Protein AF-A0A9W3ZZ22-F1 (afdb_monomer_lite)

pLDDT: mean 94.19, std 7.36, range [58.34, 98.5]

Secondary structure (DSSP, 8-state):
--SS--HHHHHHHHHHHHHHHHHHHHHTTS-S-HHHHHHHHHHHHHHHHHTT---SS-TTGGG---

Structure (mmCIF, N/CA/C/O backbone):
data_AF-A0A9W3ZZ22-F1
#
_entry.id   AF-A0A9W3ZZ22-F1
#
loop_
_atom_site.group_PDB
_atom_site.id
_atom_site.type_symbol
_atom_site.label_atom_id
_atom_site.label_alt_id
_atom_site.label_comp_id
_atom_site.label_asym_id
_atom_site.label_entity_id
_atom_site.label_seq_id
_atom_site.pdbx_PDB_ins_code
_atom_site.Cartn_x
_atom_site.Cartn_y
_atom_site.Cartn_z
_atom_site.occupancy
_atom_site.B_iso_or_equiv
_atom_site.auth_seq_id
_atom_site.auth_comp_id
_atom_site.auth_asym_id
_atom_site.auth_atom_id
_atom_site.pdbx_PDB_model_num
ATOM 1 N N . MET A 1 1 ? -17.861 2.978 -1.009 1.00 58.34 1 MET A N 1
ATOM 2 C CA . MET A 1 1 ? -18.032 2.377 0.330 1.00 58.34 1 MET A CA 1
ATOM 3 C C . MET A 1 1 ? -19.286 2.965 0.958 1.00 58.34 1 MET A C 1
ATOM 5 O O . MET A 1 1 ? -19.590 4.117 0.659 1.00 58.34 1 MET A O 1
ATOM 9 N N . GLY A 1 2 ? -20.053 2.179 1.718 1.00 64.75 2 GLY A N 1
ATOM 10 C CA . GLY A 1 2 ? -21.200 2.688 2.484 1.00 64.75 2 GLY A CA 1
ATOM 11 C C . GLY A 1 2 ? -20.759 3.546 3.677 1.00 64.75 2 GLY A C 1
ATOM 12 O O . GLY A 1 2 ? -19.563 3.685 3.926 1.00 64.75 2 GLY A O 1
ATOM 13 N N . GLU A 1 3 ? -21.711 4.127 4.411 1.00 71.38 3 GLU A N 1
ATOM 14 C CA . GLU A 1 3 ? -21.414 4.785 5.691 1.00 71.38 3 GLU A CA 1
ATOM 15 C C . GLU A 1 3 ? -20.910 3.728 6.695 1.00 71.38 3 GLU A C 1
ATOM 17 O O . GLU A 1 3 ? -21.622 2.763 6.965 1.00 71.38 3 GLU A O 1
ATOM 22 N N . ASN A 1 4 ? -19.696 3.921 7.229 1.00 79.12 4 ASN A N 1
ATOM 23 C CA . ASN A 1 4 ? -18.958 3.011 8.127 1.00 79.12 4 ASN A CA 1
ATOM 24 C C . ASN A 1 4 ? -18.571 1.653 7.499 1.00 79.12 4 ASN A C 1
ATOM 26 O O . ASN A 1 4 ? -19.243 0.650 7.755 1.00 79.12 4 ASN A O 1
ATOM 30 N N . PRO A 1 5 ? -17.490 1.596 6.695 1.00 88.75 5 PRO A N 1
ATOM 31 C CA . PRO A 1 5 ? -16.958 0.328 6.208 1.00 88.75 5 PRO A CA 1
ATOM 32 C C . PRO A 1 5 ? -16.460 -0.543 7.369 1.00 88.75 5 PRO A C 1
ATOM 34 O O . PRO A 1 5 ? -15.980 -0.050 8.388 1.00 88.75 5 PRO A O 1
ATOM 37 N N . THR A 1 6 ? -16.567 -1.856 7.209 1.00 95.19 6 THR A N 1
ATOM 38 C CA . THR A 1 6 ? -15.964 -2.831 8.123 1.00 95.19 6 THR A CA 1
ATOM 39 C C . THR A 1 6 ? -14.444 -2.866 7.955 1.00 95.19 6 THR A C 1
ATOM 41 O O . THR A 1 6 ? -13.931 -2.587 6.873 1.00 95.19 6 THR A O 1
ATOM 44 N N . GLU A 1 7 ? -13.709 -3.291 8.987 1.00 95.38 7 GLU A N 1
ATOM 45 C CA . GLU A 1 7 ? -12.248 -3.478 8.909 1.00 95.38 7 GLU A CA 1
ATOM 46 C C . GLU A 1 7 ? -11.836 -4.375 7.733 1.00 95.38 7 GLU A C 1
ATOM 48 O O . GLU A 1 7 ? -10.855 -4.098 7.050 1.00 95.38 7 GLU A O 1
ATOM 53 N N . PHE A 1 8 ? -12.631 -5.412 7.444 1.00 95.44 8 PHE A N 1
ATOM 54 C CA . PHE A 1 8 ? -12.422 -6.289 6.293 1.00 95.44 8 PHE A CA 1
ATOM 55 C C . PHE A 1 8 ? -12.527 -5.537 4.959 1.00 95.44 8 PHE A C 1
ATOM 57 O O . PHE A 1 8 ? -11.693 -5.735 4.079 1.00 95.44 8 PHE A O 1
ATOM 64 N N . GLU A 1 9 ? -13.531 -4.673 4.795 1.00 96.56 9 GLU A N 1
ATOM 65 C CA . GLU A 1 9 ? -13.688 -3.862 3.582 1.00 96.56 9 GLU A CA 1
ATOM 66 C C . GLU A 1 9 ? -12.559 -2.839 3.434 1.00 96.56 9 GLU A C 1
ATOM 68 O O . GLU A 1 9 ? -12.077 -2.623 2.322 1.00 96.56 9 GLU A O 1
ATOM 73 N N . ILE A 1 10 ? -12.109 -2.240 4.542 1.00 97.31 10 ILE A N 1
ATOM 74 C CA . ILE A 1 10 ? -10.961 -1.327 4.540 1.00 97.31 10 ILE A CA 1
ATOM 75 C C . ILE A 1 10 ? -9.706 -2.088 4.110 1.00 97.31 10 ILE A C 1
ATOM 77 O O . ILE A 1 10 ? -9.023 -1.660 3.183 1.00 97.31 10 ILE A O 1
ATOM 81 N N . MET A 1 11 ? -9.440 -3.246 4.718 1.00 97.44 11 MET A N 1
ATOM 82 C CA . MET A 1 11 ? -8.255 -4.045 4.415 1.00 97.44 11 MET A CA 1
ATOM 83 C C . MET A 1 11 ? -8.251 -4.581 2.984 1.00 97.44 11 MET A C 1
ATOM 85 O O . MET A 1 11 ? -7.212 -4.610 2.329 1.00 97.44 11 MET A O 1
ATOM 89 N N . HIS A 1 12 ? -9.424 -4.954 2.465 1.00 97.62 12 HIS A N 1
ATOM 90 C CA . HIS A 1 12 ? -9.569 -5.345 1.068 1.00 97.62 12 HIS A CA 1
ATOM 91 C C . HIS A 1 12 ? -9.131 -4.220 0.127 1.00 97.62 12 HIS A C 1
ATOM 93 O O . HIS A 1 12 ? -8.388 -4.466 -0.819 1.00 97.62 12 HIS A O 1
ATOM 99 N N . VAL A 1 13 ? -9.548 -2.981 0.399 1.00 97.75 13 VAL A N 1
ATOM 100 C CA . VAL A 1 13 ? -9.164 -1.836 -0.434 1.00 97.75 13 VAL A CA 1
ATOM 101 C C . VAL A 1 13 ? -7.702 -1.451 -0.251 1.00 97.75 13 VAL A C 1
ATOM 103 O O . VAL A 1 13 ? -7.052 -1.150 -1.246 1.00 97.75 13 VAL A O 1
ATOM 106 N N . VAL A 1 14 ? -7.156 -1.514 0.966 1.00 98.25 14 VAL A N 1
AT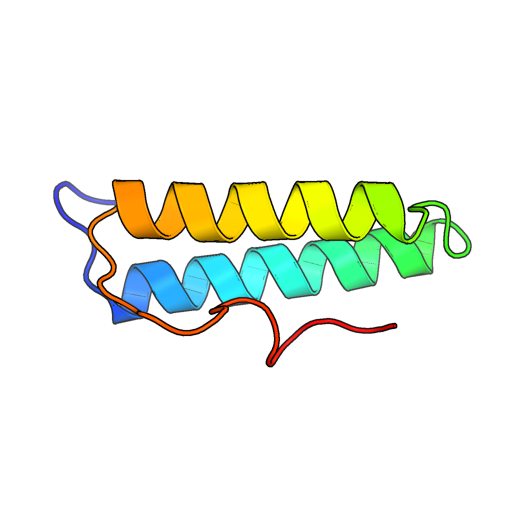OM 107 C CA . VAL A 1 14 ? -5.713 -1.322 1.202 1.00 98.25 14 VAL A CA 1
ATOM 108 C C . VAL A 1 14 ? -4.910 -2.283 0.331 1.00 98.25 14 VAL A C 1
ATOM 110 O O . VAL A 1 14 ? -4.058 -1.845 -0.440 1.00 98.25 14 VAL A O 1
ATOM 113 N N . LYS A 1 15 ? -5.244 -3.576 0.377 1.00 98.38 15 LYS A N 1
ATOM 114 C CA . LYS A 1 15 ? -4.608 -4.596 -0.456 1.00 98.38 15 LYS A CA 1
ATOM 115 C C . LYS A 1 15 ? -4.722 -4.283 -1.947 1.00 98.38 15 LYS A C 1
ATOM 117 O O . LYS A 1 15 ? -3.716 -4.331 -2.647 1.00 98.38 15 LYS A O 1
ATOM 122 N N . GLU A 1 16 ? -5.920 -3.973 -2.445 1.00 98.50 16 GLU A N 1
ATOM 123 C CA . GLU A 1 16 ? -6.113 -3.654 -3.867 1.00 98.50 16 GLU A CA 1
ATOM 124 C C . GLU A 1 16 ? -5.280 -2.446 -4.304 1.00 98.50 16 GLU A C 1
ATOM 126 O O . GLU A 1 16 ? -4.676 -2.472 -5.373 1.00 98.50 16 GLU A O 1
ATOM 131 N N . VAL A 1 17 ? -5.199 -1.401 -3.479 1.00 98.25 17 VAL A N 1
ATOM 132 C CA . VAL A 1 17 ? -4.400 -0.213 -3.793 1.00 98.25 17 VAL A CA 1
ATOM 133 C C . VAL A 1 17 ? -2.906 -0.539 -3.817 1.00 98.25 17 VAL A C 1
ATOM 135 O O . VAL A 1 17 ? -2.232 -0.126 -4.757 1.00 98.25 17 VAL A O 1
ATOM 138 N N . VAL A 1 18 ? -2.388 -1.299 -2.845 1.00 98.31 18 VAL A N 1
ATOM 139 C CA . VAL A 1 18 ? -0.966 -1.690 -2.820 1.00 98.31 18 VAL A CA 1
ATOM 140 C C . VAL A 1 18 ? -0.607 -2.540 -4.043 1.00 98.31 18 VAL A C 1
ATOM 142 O O . VAL A 1 18 ? 0.389 -2.257 -4.704 1.00 98.31 18 VAL A O 1
ATOM 145 N N . LEU A 1 19 ? -1.445 -3.516 -4.407 1.00 98.38 19 LEU A N 1
ATOM 146 C CA . LEU A 1 19 ? -1.221 -4.342 -5.598 1.00 98.38 19 LEU A CA 1
ATOM 147 C C . LEU A 1 19 ? -1.241 -3.517 -6.894 1.00 98.38 19 LEU A C 1
ATOM 149 O O . LEU A 1 19 ? -0.387 -3.718 -7.753 1.00 98.38 19 LEU A O 1
ATOM 153 N N . ASN A 1 20 ? -2.156 -2.551 -7.014 1.00 97.94 20 ASN A N 1
ATOM 154 C CA . ASN A 1 20 ? -2.198 -1.652 -8.170 1.00 97.94 20 ASN A CA 1
ATOM 155 C C . ASN A 1 20 ? -0.958 -0.746 -8.250 1.00 97.94 20 ASN A C 1
ATOM 157 O O . ASN A 1 20 ? -0.533 -0.391 -9.345 1.00 97.94 20 ASN A O 1
ATOM 161 N N . ILE A 1 21 ? -0.374 -0.353 -7.111 1.00 97.38 21 ILE A N 1
ATOM 162 C CA . ILE A 1 21 ? 0.886 0.406 -7.087 1.00 97.38 21 ILE A CA 1
ATOM 163 C C . ILE A 1 21 ? 2.047 -0.460 -7.582 1.00 97.38 21 ILE A C 1
ATOM 165 O O . ILE A 1 21 ? 2.863 0.038 -8.354 1.00 97.38 21 ILE A O 1
ATOM 169 N N . ASN A 1 22 ? 2.112 -1.734 -7.179 1.00 96.56 22 ASN A N 1
ATOM 170 C CA . ASN A 1 22 ? 3.135 -2.660 -7.673 1.00 96.56 22 ASN A CA 1
ATOM 171 C C . ASN A 1 22 ? 3.026 -2.823 -9.198 1.00 96.56 22 ASN A C 1
ATOM 173 O O . ASN A 1 22 ? 4.010 -2.619 -9.903 1.00 96.56 22 ASN A O 1
ATOM 177 N N . GLU A 1 23 ? 1.816 -3.089 -9.710 1.00 97.31 23 GLU A N 1
ATOM 178 C CA . GLU A 1 23 ? 1.558 -3.223 -11.151 1.00 97.31 23 GLU A CA 1
ATOM 179 C C . GLU A 1 23 ? 1.933 -1.944 -11.912 1.00 97.31 23 GLU A C 1
ATOM 181 O O . GLU A 1 23 ? 2.680 -2.002 -12.885 1.00 97.31 23 GLU A O 1
ATOM 186 N N . LEU A 1 24 ? 1.502 -0.774 -11.426 1.00 96.31 24 LEU A N 1
ATOM 187 C CA . LEU A 1 24 ? 1.850 0.520 -12.022 1.00 96.31 24 LEU A CA 1
ATOM 188 C C . LEU A 1 24 ? 3.367 0.741 -12.070 1.00 96.31 24 LEU A C 1
ATOM 190 O O . LEU A 1 24 ? 3.897 1.281 -13.040 1.00 96.31 24 LEU A O 1
ATOM 194 N N . ASN A 1 25 ? 4.068 0.363 -11.005 1.00 95.69 25 ASN A N 1
ATOM 195 C CA . ASN A 1 25 ? 5.506 0.529 -10.927 1.00 95.69 25 ASN A CA 1
ATOM 196 C C . ASN A 1 25 ? 6.246 -0.395 -11.910 1.00 95.69 25 A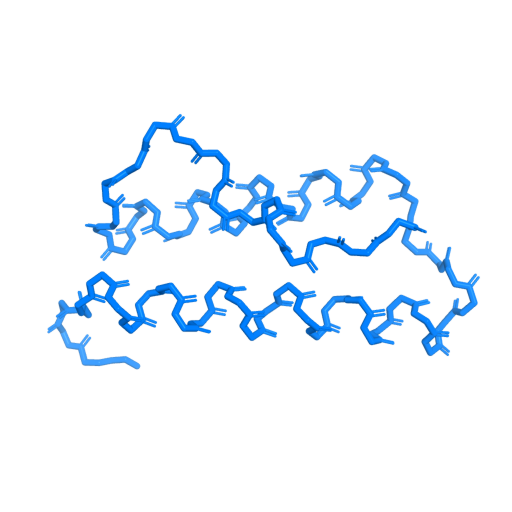SN A C 1
ATOM 198 O O . ASN A 1 25 ? 7.192 0.051 -12.563 1.00 95.69 25 ASN A O 1
ATOM 202 N N . ASP A 1 26 ? 5.793 -1.641 -12.054 1.00 96.06 26 ASP A N 1
ATOM 203 C CA . ASP A 1 26 ? 6.324 -2.606 -13.021 1.00 96.06 26 ASP A CA 1
ATOM 204 C C . ASP A 1 26 ? 6.055 -2.179 -14.475 1.00 96.06 26 ASP A C 1
ATOM 206 O O . ASP A 1 26 ? 6.947 -2.258 -15.322 1.00 96.06 26 ASP A O 1
ATOM 210 N N . GLU A 1 27 ? 4.858 -1.662 -14.776 1.00 97.69 27 GLU A N 1
ATOM 211 C CA . GLU A 1 27 ? 4.490 -1.148 -16.107 1.00 97.69 27 GLU A CA 1
ATOM 212 C C . GLU A 1 27 ? 5.348 0.045 -16.560 1.00 97.69 27 GLU A C 1
ATOM 214 O O . GLU A 1 27 ? 5.452 0.330 -17.759 1.00 97.69 27 GLU A O 1
ATOM 219 N N . HIS A 1 28 ? 5.965 0.745 -15.608 1.00 96.31 28 HIS A N 1
ATOM 220 C CA . HIS A 1 28 ? 6.742 1.957 -15.834 1.00 96.31 28 HIS A CA 1
ATOM 221 C C . HIS A 1 28 ? 8.229 1.806 -15.483 1.00 96.31 28 HIS A C 1
ATOM 223 O O . HIS A 1 28 ? 8.869 2.789 -15.119 1.00 96.31 28 HIS A O 1
ATOM 229 N N . ASP A 1 29 ? 8.796 0.603 -15.632 1.00 95.12 29 ASP A N 1
ATOM 230 C CA . ASP A 1 29 ? 10.235 0.335 -15.463 1.00 95.12 29 ASP A CA 1
ATOM 231 C C . ASP A 1 29 ? 10.783 0.780 -14.087 1.00 95.12 29 ASP A C 1
ATOM 233 O O . ASP A 1 29 ? 11.874 1.347 -13.990 1.00 95.12 29 ASP A O 1
ATOM 237 N N . TYR A 1 30 ? 10.032 0.518 -13.013 1.00 92.62 30 TYR A N 1
ATOM 238 C CA . TYR A 1 30 ? 10.366 0.915 -11.639 1.00 92.62 30 TYR A CA 1
ATOM 239 C C . TYR A 1 30 ? 10.527 2.434 -11.463 1.00 92.62 30 TYR A C 1
ATOM 241 O O . TYR A 1 30 ? 11.455 2.902 -10.803 1.00 92.62 30 TYR A O 1
ATOM 249 N N . PHE A 1 31 ? 9.618 3.209 -12.065 1.00 94.75 31 PHE A N 1
ATOM 250 C CA . PHE A 1 31 ? 9.626 4.673 -12.006 1.00 94.75 31 PHE A CA 1
ATOM 251 C C . PHE A 1 31 ? 9.466 5.246 -10.588 1.00 94.75 31 PHE A C 1
ATOM 253 O O . PHE A 1 31 ? 9.982 6.329 -10.331 1.00 94.75 31 PHE A O 1
ATOM 260 N N . ILE A 1 32 ? 8.755 4.557 -9.687 1.00 95.19 32 ILE A N 1
ATOM 261 C CA . ILE A 1 32 ? 8.503 5.051 -8.328 1.00 95.19 32 ILE A CA 1
ATOM 262 C C . ILE A 1 32 ? 9.739 4.787 -7.470 1.00 95.19 32 ILE A C 1
ATOM 264 O O . ILE A 1 32 ? 10.088 3.632 -7.198 1.00 95.19 32 ILE A O 1
ATOM 268 N N . GLU A 1 33 ? 10.386 5.853 -7.007 1.00 95.12 33 GLU A N 1
ATOM 269 C CA . GLU A 1 33 ? 11.566 5.745 -6.158 1.00 95.12 33 GLU A CA 1
ATOM 270 C C . GLU A 1 33 ? 11.205 5.250 -4.749 1.00 95.12 33 GLU A C 1
ATOM 272 O O . GLU A 1 33 ? 10.088 5.420 -4.263 1.00 95.12 33 GLU A O 1
ATOM 277 N N . THR A 1 34 ? 12.182 4.673 -4.040 1.00 93.62 34 THR A N 1
ATOM 278 C CA . THR A 1 34 ? 11.999 4.142 -2.677 1.00 93.62 34 THR A CA 1
ATOM 279 C C . THR A 1 34 ? 11.325 5.139 -1.731 1.00 93.62 34 THR A C 1
ATOM 281 O O . THR A 1 34 ? 10.442 4.755 -0.974 1.00 93.62 34 THR A O 1
ATOM 284 N N . MET A 1 35 ? 11.714 6.417 -1.783 1.00 95.88 35 MET A N 1
ATOM 285 C CA . MET A 1 35 ? 11.137 7.447 -0.912 1.00 95.88 35 MET A CA 1
ATOM 286 C C . MET A 1 35 ? 9.685 7.768 -1.277 1.00 95.88 35 MET A C 1
ATOM 288 O O . MET A 1 35 ? 8.848 7.894 -0.393 1.00 95.88 35 MET A O 1
ATOM 292 N N . GLU A 1 36 ? 9.374 7.851 -2.570 1.00 96.38 36 GLU A N 1
ATOM 293 C CA . GLU A 1 36 ? 8.01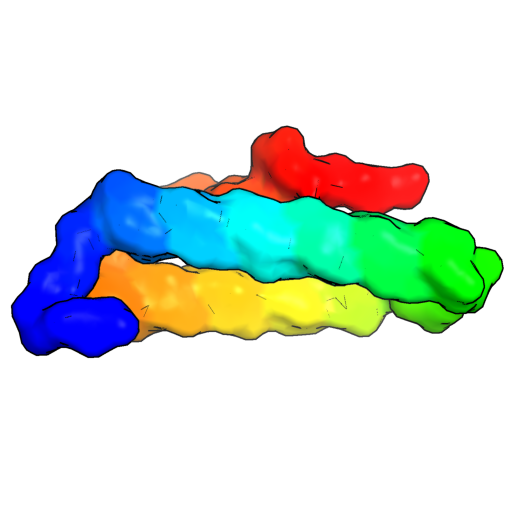0 8.105 -3.049 1.00 96.38 36 GLU A CA 1
ATOM 294 C C . GLU A 1 36 ? 7.084 6.935 -2.705 1.00 96.38 36 GLU A C 1
ATOM 296 O O . GLU A 1 36 ? 5.914 7.125 -2.376 1.00 96.38 36 GLU A O 1
ATOM 301 N N . ARG A 1 37 ? 7.622 5.713 -2.745 1.00 95.31 37 ARG A N 1
ATOM 302 C CA . ARG A 1 37 ? 6.909 4.500 -2.364 1.00 95.31 37 ARG A CA 1
ATOM 303 C C . ARG A 1 37 ? 6.560 4.495 -0.869 1.00 95.31 37 ARG A C 1
ATOM 305 O O . ARG A 1 37 ? 5.418 4.191 -0.535 1.00 95.31 37 ARG A O 1
ATOM 312 N N . GLU A 1 38 ? 7.484 4.883 0.011 1.00 95.88 38 GLU A N 1
ATOM 313 C CA . GLU A 1 38 ? 7.189 5.039 1.446 1.00 95.88 38 GLU A CA 1
ATOM 314 C C . GLU A 1 38 ? 6.119 6.113 1.706 1.00 95.88 38 GLU A C 1
ATOM 316 O O . GLU A 1 38 ? 5.173 5.857 2.451 1.00 95.88 38 GLU A O 1
ATOM 321 N N . ASP A 1 39 ? 6.190 7.265 1.026 1.00 97.75 39 ASP A N 1
ATOM 322 C CA . ASP A 1 39 ? 5.177 8.326 1.147 1.00 97.75 39 ASP A CA 1
ATOM 323 C C . ASP A 1 39 ? 3.775 7.831 0.727 1.00 97.75 39 ASP A C 1
ATOM 325 O O . ASP A 1 39 ? 2.763 8.149 1.363 1.00 97.75 39 ASP A O 1
ATOM 329 N N . LEU A 1 40 ? 3.690 7.024 -0.340 1.00 97.50 40 LEU A N 1
ATOM 330 C CA . LEU A 1 40 ? 2.433 6.421 -0.796 1.00 97.50 40 LEU A CA 1
ATOM 331 C C . LEU A 1 40 ? 1.863 5.442 0.231 1.00 97.50 40 LEU A C 1
ATOM 333 O O . LEU A 1 40 ? 0.650 5.430 0.461 1.00 97.50 40 LEU A O 1
ATOM 337 N N . TYR A 1 41 ? 2.707 4.626 0.856 1.00 97.19 41 TYR A N 1
ATOM 338 C CA . TYR A 1 41 ? 2.244 3.664 1.847 1.00 97.19 41 TYR A CA 1
ATOM 339 C C . TYR A 1 41 ? 1.817 4.329 3.160 1.00 97.19 41 TYR A C 1
ATOM 341 O O . TYR A 1 41 ? 0.777 3.953 3.706 1.00 97.19 41 TYR A O 1
ATOM 349 N N . GLU A 1 42 ? 2.513 5.379 3.610 1.00 97.50 42 GLU A N 1
ATOM 350 C CA . GLU A 1 42 ? 2.076 6.206 4.745 1.00 97.50 42 GLU A CA 1
ATOM 351 C C . GLU A 1 42 ? 0.709 6.855 4.470 1.00 97.50 42 GLU A C 1
ATOM 353 O O . GLU A 1 42 ? -0.167 6.895 5.343 1.00 97.50 42 GLU A O 1
ATOM 358 N N . PHE A 1 43 ? 0.485 7.323 3.239 1.00 98.06 43 PHE A N 1
ATOM 359 C CA . PHE A 1 43 ? -0.805 7.872 2.831 1.00 98.06 43 PHE A CA 1
ATOM 360 C C . PHE A 1 43 ? -1.931 6.828 2.911 1.00 98.06 43 PHE A C 1
ATOM 362 O O . PHE A 1 43 ? -3.016 7.132 3.416 1.00 98.06 43 PHE A O 1
ATOM 369 N N . ILE A 1 44 ? -1.687 5.600 2.443 1.00 98.06 44 ILE A N 1
ATOM 370 C CA . ILE A 1 44 ? -2.673 4.508 2.470 1.00 98.06 44 ILE A CA 1
ATOM 371 C C . ILE A 1 44 ? -2.998 4.095 3.908 1.00 98.06 44 ILE A C 1
ATOM 373 O O . ILE A 1 44 ? -4.177 3.990 4.255 1.00 98.06 44 ILE A O 1
ATOM 377 N N . ASP A 1 45 ? -1.981 3.909 4.752 1.00 97.50 45 ASP A N 1
ATOM 378 C CA . ASP A 1 45 ? -2.157 3.579 6.171 1.00 97.50 45 ASP A CA 1
ATOM 379 C C . ASP A 1 45 ? -2.956 4.673 6.899 1.00 97.50 45 ASP A C 1
ATOM 381 O O . ASP A 1 45 ? -3.954 4.396 7.571 1.00 97.50 45 ASP A O 1
ATOM 385 N N . THR A 1 46 ? -2.616 5.942 6.659 1.00 97.12 46 THR A N 1
ATOM 386 C CA . THR A 1 46 ? -3.359 7.082 7.210 1.00 97.12 46 THR A CA 1
ATOM 387 C C . THR A 1 46 ? -4.822 7.074 6.761 1.00 97.12 46 THR A C 1
ATOM 389 O O . THR A 1 46 ? -5.725 7.277 7.578 1.00 97.12 46 THR A O 1
ATOM 392 N N . ALA A 1 4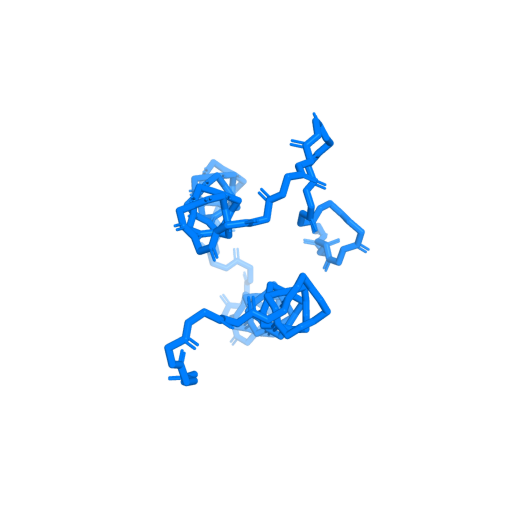7 ? -5.091 6.819 5.478 1.00 97.06 47 ALA A N 1
ATOM 393 C CA . ALA A 1 47 ? -6.451 6.764 4.948 1.00 97.06 47 ALA A CA 1
ATOM 394 C C . ALA A 1 47 ? -7.275 5.624 5.572 1.00 97.06 47 ALA A C 1
ATOM 396 O O . ALA A 1 47 ? -8.447 5.827 5.900 1.00 97.06 47 ALA A O 1
ATOM 397 N N . ALA A 1 48 ? -6.671 4.455 5.792 1.00 97.06 48 ALA A N 1
ATOM 398 C CA . ALA A 1 48 ? -7.324 3.327 6.450 1.00 97.06 48 ALA A CA 1
ATOM 399 C C . ALA A 1 48 ? -7.684 3.637 7.912 1.00 97.06 48 ALA A C 1
ATOM 401 O O . ALA A 1 48 ? -8.803 3.353 8.345 1.00 97.06 48 ALA A O 1
ATOM 402 N N . ARG A 1 49 ? -6.789 4.304 8.652 1.00 96.00 49 ARG A N 1
ATOM 403 C CA . ARG A 1 49 ? -7.054 4.762 10.028 1.00 96.00 49 ARG A CA 1
ATOM 404 C C . ARG A 1 49 ? -8.190 5.778 10.084 1.00 96.00 49 ARG A C 1
ATOM 406 O O . ARG A 1 49 ? -9.071 5.677 10.933 1.00 96.00 49 ARG A O 1
ATOM 413 N N . ILE A 1 50 ? -8.228 6.725 9.143 1.00 95.69 50 ILE A N 1
ATOM 414 C CA . ILE A 1 50 ? -9.340 7.684 9.013 1.00 95.69 50 ILE A CA 1
ATOM 415 C C . ILE A 1 50 ? -10.663 6.962 8.714 1.00 95.69 50 ILE A C 1
ATOM 417 O O . ILE A 1 50 ? -11.714 7.390 9.192 1.00 95.69 50 ILE A O 1
ATOM 421 N N . ALA A 1 51 ? -10.622 5.863 7.957 1.00 94.94 51 ALA A N 1
ATOM 422 C CA . ALA A 1 51 ? -11.789 5.033 7.667 1.00 94.94 51 ALA A CA 1
ATOM 423 C C . ALA A 1 51 ? -12.264 4.185 8.865 1.00 94.94 51 ALA A C 1
ATOM 425 O O . ALA A 1 51 ? -13.328 3.574 8.774 1.00 94.94 51 ALA A O 1
ATOM 426 N N . GLY A 1 52 ? -11.529 4.188 9.983 1.00 95.25 52 GLY A N 1
ATOM 427 C CA . GLY A 1 52 ? -11.899 3.508 11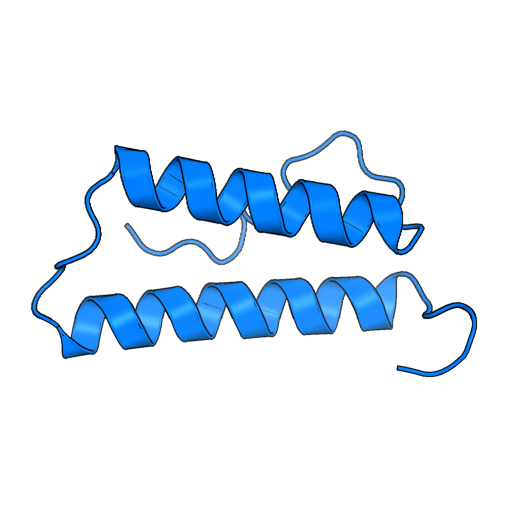.225 1.00 95.25 52 GLY A CA 1
ATOM 428 C C . GLY A 1 52 ? -11.180 2.183 11.470 1.00 95.25 52 GLY A C 1
ATOM 429 O O . GLY A 1 52 ? -11.608 1.435 12.341 1.00 95.25 52 GLY A O 1
ATOM 430 N N . LEU A 1 53 ? -10.116 1.877 10.721 1.00 95.69 53 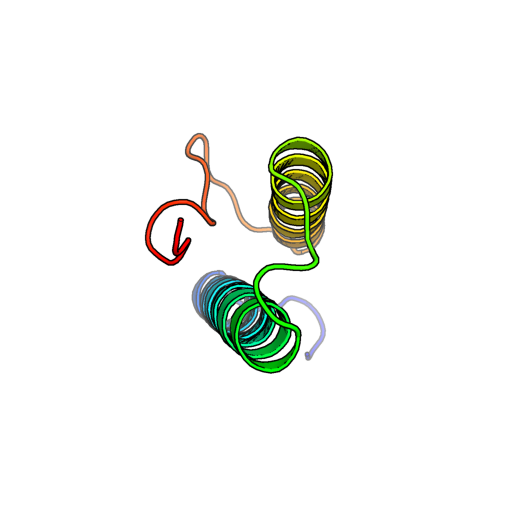LEU A N 1
ATOM 431 C CA . LEU A 1 53 ? -9.288 0.704 10.984 1.00 95.69 53 LEU A CA 1
ATOM 432 C C . LEU A 1 53 ? -8.344 0.959 12.167 1.00 95.69 53 LEU A C 1
ATOM 434 O O . LEU A 1 53 ? -7.537 1.891 12.132 1.00 95.69 53 LEU A O 1
ATOM 438 N N . GLU A 1 54 ? -8.406 0.102 13.183 1.00 94.50 54 GLU A N 1
ATOM 439 C CA . GLU A 1 54 ? -7.500 0.134 14.332 1.00 94.50 54 GLU A CA 1
ATOM 440 C C . GLU A 1 54 ? -6.374 -0.900 14.146 1.00 94.50 54 GLU A C 1
ATOM 442 O O . GLU A 1 54 ? -6.606 -2.106 14.178 1.00 94.50 54 GLU A O 1
ATOM 447 N N . SER A 1 55 ? -5.141 -0.430 13.937 1.00 93.19 55 SER A N 1
ATOM 448 C CA . SER A 1 55 ? -3.931 -1.261 13.856 1.00 93.19 55 SER A CA 1
ATOM 449 C C . SER A 1 55 ? -2.723 -0.483 14.380 1.00 93.19 55 SER A C 1
ATOM 451 O O . SER A 1 55 ? -2.613 0.721 14.148 1.00 93.19 55 SER A O 1
ATOM 453 N N . GLU A 1 56 ? -1.816 -1.170 15.076 1.00 91.81 56 GLU A N 1
ATOM 454 C CA . GLU A 1 56 ? -0.504 -0.629 15.476 1.00 91.81 56 GLU A CA 1
ATOM 455 C C . GLU A 1 56 ? 0.606 -0.981 14.469 1.00 91.81 56 GLU A C 1
ATOM 457 O O . GLU A 1 56 ? 1.692 -0.403 14.517 1.00 91.81 56 GLU A O 1
ATOM 462 N N . GLU A 1 57 ? 0.334 -1.924 13.565 1.00 93.81 57 GLU A N 1
ATOM 463 C CA . GLU A 1 57 ? 1.259 -2.410 12.541 1.00 93.81 57 GLU A CA 1
ATOM 464 C C . GLU A 1 57 ? 1.051 -1.677 11.210 1.00 93.81 57 GLU A C 1
ATOM 466 O O . GLU A 1 57 ? -0.029 -1.136 10.947 1.00 93.81 57 GLU A O 1
ATOM 471 N N . ASP A 1 58 ? 2.082 -1.691 10.363 1.00 94.62 58 ASP A N 1
ATOM 472 C CA . ASP A 1 58 ? 2.000 -1.203 8.990 1.00 94.62 58 ASP A CA 1
ATOM 473 C C . ASP A 1 58 ? 1.163 -2.159 8.140 1.00 94.62 58 ASP A C 1
ATOM 475 O O . ASP A 1 58 ? 1.609 -3.215 7.690 1.00 94.62 58 ASP A O 1
ATOM 479 N N . ILE A 1 59 ? -0.078 -1.758 7.904 1.00 97.25 59 ILE A N 1
ATOM 480 C CA . ILE A 1 59 ? -1.068 -2.582 7.216 1.00 97.25 59 ILE A CA 1
ATOM 481 C C . ILE A 1 59 ? -0.756 -2.812 5.737 1.00 97.25 59 ILE A C 1
ATOM 483 O O . ILE A 1 59 ? -1.435 -3.601 5.095 1.00 97.25 59 ILE A O 1
ATOM 487 N N . THR A 1 60 ? 0.208 -2.095 5.163 1.00 97.50 60 THR A N 1
ATOM 488 C CA . THR A 1 60 ? 0.543 -2.215 3.741 1.00 97.50 60 THR A CA 1
ATOM 489 C C . THR A 1 60 ? 1.676 -3.208 3.496 1.00 97.50 60 THR A C 1
ATOM 491 O O . THR A 1 60 ? 1.789 -3.716 2.382 1.00 97.50 60 THR A O 1
ATOM 494 N N . GLU A 1 61 ? 2.495 -3.495 4.518 1.00 96.44 61 GLU A N 1
ATOM 495 C CA . GLU A 1 61 ? 3.771 -4.217 4.409 1.00 96.44 61 GLU A CA 1
ATOM 496 C C . GLU A 1 61 ? 3.630 -5.599 3.754 1.00 96.44 61 GLU A C 1
ATOM 498 O O . GLU A 1 61 ? 4.450 -5.959 2.911 1.00 96.44 61 GLU A O 1
ATOM 503 N N . GLU A 1 62 ? 2.559 -6.339 4.068 1.00 96.44 62 GLU A N 1
ATOM 504 C CA . GLU A 1 62 ? 2.309 -7.698 3.555 1.00 96.44 62 GLU A CA 1
ATOM 505 C C . GLU A 1 62 ? 2.284 -7.773 2.017 1.00 96.44 62 GLU A C 1
ATOM 507 O O . GLU A 1 62 ? 2.631 -8.807 1.442 1.00 96.44 62 GLU A O 1
ATOM 512 N N . TRP A 1 63 ? 1.873 -6.696 1.342 1.00 97.31 63 TRP A N 1
ATOM 513 C CA . TRP A 1 63 ? 1.635 -6.695 -0.106 1.00 97.31 63 TRP A CA 1
ATOM 514 C C . TRP A 1 63 ? 2.625 -5.845 -0.900 1.00 97.31 63 TRP A C 1
ATOM 516 O O . TRP A 1 63 ? 2.502 -5.778 -2.122 1.00 97.31 63 TRP A O 1
ATOM 526 N N . ARG A 1 64 ? 3.597 -5.195 -0.249 1.00 94.44 64 ARG A N 1
ATOM 527 C CA . ARG A 1 64 ? 4.611 -4.391 -0.949 1.00 94.44 64 ARG A CA 1
ATOM 528 C C . ARG A 1 64 ? 5.520 -5.302 -1.770 1.00 94.44 64 ARG A C 1
ATOM 530 O O . ARG A 1 64 ? 6.087 -6.259 -1.242 1.00 94.44 64 ARG A O 1
ATOM 537 N N . GLU A 1 65 ? 5.713 -4.969 -3.039 1.00 91.50 65 GLU A N 1
ATOM 538 C CA . GLU A 1 65 ? 6.803 -5.525 -3.841 1.00 91.50 65 GLU A CA 1
ATOM 539 C C . GLU A 1 65 ? 7.940 -4.502 -3.903 1.00 91.50 65 GLU A C 1
ATOM 541 O O . GLU A 1 65 ? 7.688 -3.295 -3.923 1.00 91.50 65 GLU A O 1
ATOM 546 N N . TRP A 1 66 ? 9.188 -4.979 -3.844 1.00 78.88 66 TRP A N 1
ATOM 547 C CA . TRP A 1 66 ? 10.397 -4.150 -3.784 1.00 78.88 66 TRP A CA 1
ATOM 548 C C . TRP A 1 66 ? 11.120 -4.107 -5.121 1.00 78.88 66 TRP A C 1
ATOM 550 O O . TRP A 1 66 ? 11.603 -5.176 -5.555 1.00 78.88 66 TRP A O 1
#

Radius of gyration: 12.37 Å; chains: 1; bounding box: 33×16×32 Å

Sequence (66 aa):
MGENPTEFEIMHVVKEVVLNINELNDEHDYFIETMEREDLYEFIDTAARIAGLESEEDITEEWREW

Foldseek 3Di:
DDPQDDLVVLLVVLLVVQQVVVVVCVVVVNPQDPVNNVVVQVVSQVVSVVSPHDDPDSSNVVRHDD

Organism: Bacillus thuringiensis subsp. tolworthi (NCBI:txid1442)